Protein AF-A0AAJ6EZE6-F1 (afdb_monomer)

Solvent-accessible surface area (backbone atoms only — not comparable to full-atom values): 7017 Å² total; per-residue (Å²): 138,69,71,32,42,57,45,69,84,30,34,69,75,65,76,56,70,70,52,51,49,58,48,51,52,48,44,57,73,67,69,49,87,89,70,89,70,51,59,33,54,94,67,95,67,50,32,54,54,45,54,41,23,48,17,56,51,70,74,46,67,82,81,60,54,75,40,50,28,65,60,46,16,69,76,73,33,75,74,44,37,58,66,40,48,66,47,78,67,62,20,59,61,42,41,65,76,60,77,50,79,68,87,76,66,67,65,49,67,50,47,48,61,47,94,84,117

Mean predicted aligned error: 9.37 Å

Nearest PDB structures (foldseek):
  3ius-assembly2_B  TM=6.980E-01  e=7.923E-03  Ruegeria pomeroyi DSS-3
  3ius-assembly1_A  TM=7.004E-01  e=3.674E-02  Ruegeria pomeroyi DSS-3
  4b4o-assembly2_B  TM=7.216E-01  e=5.645E-02  Homo sapiens

Structure (mmCIF, N/CA/C/O backbone):
data_AF-A0AAJ6EZE6-F1
#
_entry.id   AF-A0AAJ6EZE6-F1
#
loop_
_atom_site.group_PDB
_atom_site.id
_atom_site.type_symbol
_atom_site.label_atom_id
_atom_site.label_alt_id
_atom_site.label_comp_id
_atom_site.label_asym_id
_atom_site.label_entity_id
_atom_site.label_seq_id
_atom_site.pdbx_PDB_ins_code
_atom_site.Cartn_x
_atom_site.Cartn_y
_atom_site.Cartn_z
_atom_site.occupancy
_atom_site.B_iso_or_equiv
_atom_site.auth_seq_id
_atom_site.auth_comp_id
_atom_site.auth_asym_id
_atom_site.auth_atom_id
_atom_site.pdbx_PDB_model_num
ATOM 1 N N . MET A 1 1 ? -9.718 12.476 7.594 1.00 65.06 1 MET A N 1
ATOM 2 C CA . MET A 1 1 ? -9.372 11.976 8.946 1.00 65.06 1 MET A CA 1
ATOM 3 C C . MET A 1 1 ? -8.628 10.658 8.782 1.00 65.06 1 MET A C 1
ATOM 5 O O . MET A 1 1 ? -9.105 9.812 8.038 1.00 65.06 1 MET A O 1
ATOM 9 N N . VAL A 1 2 ? -7.447 10.505 9.392 1.00 71.12 2 VAL A N 1
ATOM 10 C CA . VAL A 1 2 ? -6.580 9.322 9.222 1.00 71.12 2 VAL A CA 1
ATOM 11 C C . VAL A 1 2 ? -6.700 8.417 10.453 1.00 71.12 2 VAL A C 1
ATOM 13 O O . VAL A 1 2 ? -6.533 8.886 11.576 1.00 71.12 2 VAL A O 1
ATOM 16 N N . HIS A 1 3 ? -6.961 7.122 10.251 1.00 75.06 3 HIS A N 1
ATOM 17 C CA . HIS A 1 3 ? -7.077 6.124 11.322 1.00 75.06 3 HIS A CA 1
ATOM 18 C C . HIS A 1 3 ? -6.023 5.020 11.199 1.00 75.06 3 HIS A C 1
ATOM 20 O O . HIS A 1 3 ? -5.604 4.645 10.102 1.00 75.06 3 HIS A O 1
ATOM 26 N N . VAL A 1 4 ? -5.628 4.445 12.337 1.00 76.00 4 VAL A N 1
ATOM 27 C CA . VAL A 1 4 ? -4.790 3.241 12.385 1.00 76.00 4 VAL A CA 1
ATOM 28 C C . VAL A 1 4 ? -5.683 2.017 12.542 1.00 76.00 4 VAL A C 1
ATOM 30 O O . VAL A 1 4 ? -6.300 1.836 13.584 1.00 76.00 4 VAL A O 1
ATOM 33 N N . VAL A 1 5 ? -5.719 1.130 11.550 1.00 79.38 5 VAL A N 1
ATOM 34 C CA . VAL A 1 5 ? -6.532 -0.094 11.637 1.00 79.38 5 VAL A CA 1
ATOM 35 C C . VAL A 1 5 ? -5.790 -1.199 12.393 1.00 79.38 5 VAL A C 1
ATOM 37 O O . VAL A 1 5 ? -4.640 -1.514 12.084 1.00 79.38 5 VAL A O 1
ATOM 40 N N . ALA A 1 6 ? -6.470 -1.811 13.365 1.00 79.12 6 ALA A N 1
ATOM 41 C CA . ALA A 1 6 ? -6.052 -2.912 14.239 1.00 79.12 6 ALA A CA 1
ATOM 42 C C . ALA A 1 6 ? -4.856 -2.632 15.163 1.00 79.12 6 ALA A C 1
ATOM 44 O O . ALA A 1 6 ? -4.941 -2.858 16.367 1.00 79.12 6 ALA A O 1
ATOM 45 N N . LYS A 1 7 ? -3.713 -2.196 14.623 1.00 74.56 7 LYS A N 1
ATOM 46 C CA . LYS A 1 7 ? -2.477 -2.013 15.395 1.00 74.56 7 LYS A CA 1
ATOM 47 C C . LYS A 1 7 ? -1.518 -1.016 14.755 1.00 74.56 7 LYS A C 1
ATOM 49 O O . LYS A 1 7 ? -1.285 -1.026 13.550 1.00 74.56 7 LYS A O 1
ATOM 54 N N . ARG A 1 8 ? -0.823 -0.244 15.599 1.00 69.06 8 ARG A N 1
ATOM 55 C CA . ARG A 1 8 ? 0.205 0.741 15.190 1.00 69.06 8 ARG A CA 1
ATOM 56 C C . ARG A 1 8 ? 1.418 0.125 14.473 1.00 69.06 8 ARG A C 1
ATOM 58 O O . ARG A 1 8 ? 2.149 0.836 13.789 1.00 69.06 8 ARG A O 1
ATOM 65 N N . ARG A 1 9 ? 1.65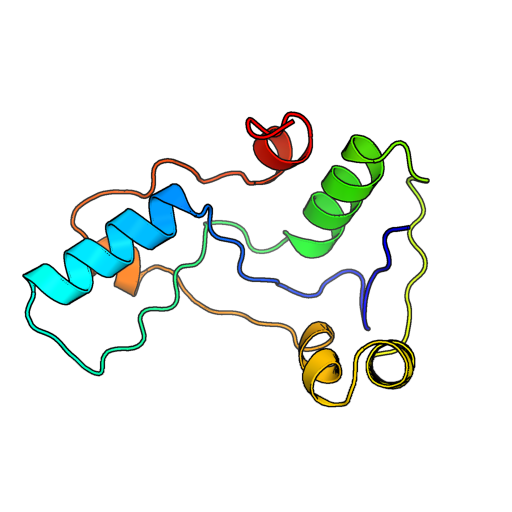7 -1.186 14.613 1.00 68.38 9 ARG A N 1
ATOM 66 C CA . ARG A 1 9 ? 2.820 -1.914 14.052 1.00 68.38 9 ARG A CA 1
ATOM 67 C C . ARG A 1 9 ? 2.461 -2.859 12.892 1.00 68.38 9 ARG A C 1
ATOM 69 O O . ARG A 1 9 ? 3.063 -3.919 12.757 1.00 68.38 9 ARG A O 1
ATOM 76 N N . CYS A 1 10 ? 1.454 -2.521 12.093 1.00 67.81 10 CYS A N 1
ATOM 77 C CA . CYS A 1 10 ? 1.057 -3.307 10.926 1.00 67.81 10 CYS A CA 1
ATOM 78 C C . CYS A 1 10 ? 1.955 -3.006 9.710 1.00 67.81 10 CYS A C 1
ATOM 80 O O . CYS A 1 10 ? 2.146 -1.854 9.362 1.00 67.81 10 CYS A O 1
ATOM 82 N N . ARG A 1 11 ? 2.542 -3.978 9.012 1.00 70.31 11 ARG A N 1
ATOM 83 C CA . ARG A 1 11 ? 3.317 -3.659 7.797 1.00 70.31 11 ARG A CA 1
ATOM 84 C C . ARG A 1 11 ? 2.376 -3.590 6.605 1.00 70.31 11 ARG A C 1
ATOM 86 O O . ARG A 1 11 ? 1.648 -4.537 6.332 1.00 70.31 11 ARG A O 1
ATOM 93 N N . TRP A 1 12 ? 2.385 -2.447 5.925 1.00 70.62 12 TRP A N 1
ATOM 94 C CA . TRP A 1 12 ? 1.588 -2.208 4.726 1.00 70.62 12 TRP A CA 1
ATOM 95 C C . TRP A 1 12 ? 2.528 -2.083 3.525 1.00 70.62 12 TRP A C 1
ATOM 97 O O . TRP A 1 12 ? 3.449 -1.257 3.563 1.00 70.62 12 TRP A O 1
ATOM 107 N N . PRO A 1 13 ? 2.366 -2.910 2.480 1.00 70.69 13 PRO A N 1
ATOM 108 C CA . PRO A 1 13 ? 3.120 -2.745 1.251 1.00 70.69 13 PRO A CA 1
ATOM 109 C C . PRO A 1 13 ? 2.628 -1.489 0.530 1.00 70.69 13 PRO A C 1
ATOM 111 O O . PRO A 1 13 ? 1.480 -1.416 0.109 1.00 70.69 13 PRO A O 1
ATOM 114 N N . LEU A 1 14 ? 3.514 -0.504 0.393 1.00 73.12 14 LEU A N 1
ATOM 115 C CA . LEU A 1 14 ? 3.283 0.694 -0.410 1.00 73.12 14 LEU A CA 1
ATOM 116 C C . LEU A 1 14 ? 4.206 0.670 -1.629 1.00 73.12 14 LEU A C 1
ATOM 118 O O . LEU A 1 14 ? 5.390 0.328 -1.520 1.00 73.12 14 LEU A O 1
ATOM 122 N N . VAL A 1 15 ? 3.659 1.058 -2.775 1.00 75.56 15 VAL A N 1
ATOM 123 C CA . VAL A 1 15 ? 4.368 1.215 -4.046 1.00 75.56 15 VAL A CA 1
ATOM 124 C C . VAL A 1 15 ? 3.845 2.476 -4.729 1.00 75.56 15 VAL A C 1
ATOM 126 O O . VAL A 1 15 ? 2.646 2.742 -4.682 1.00 75.56 15 VAL A O 1
ATOM 129 N N . ARG A 1 16 ? 4.731 3.273 -5.335 1.00 78.44 16 ARG A N 1
ATOM 130 C CA . ARG A 1 16 ? 4.302 4.418 -6.147 1.00 78.44 16 ARG A CA 1
ATOM 131 C C . ARG A 1 16 ? 3.708 3.907 -7.465 1.00 78.44 16 ARG A C 1
ATOM 133 O O . ARG A 1 16 ? 4.229 2.945 -8.023 1.00 78.44 16 ARG A O 1
ATOM 140 N N . GLY A 1 17 ? 2.678 4.580 -7.984 1.00 76.62 17 GLY A N 1
ATOM 141 C CA . GLY A 1 17 ? 2.098 4.295 -9.302 1.00 76.62 17 GLY A CA 1
ATOM 142 C C . GLY A 1 17 ? 3.146 4.164 -10.416 1.00 76.62 17 GLY A C 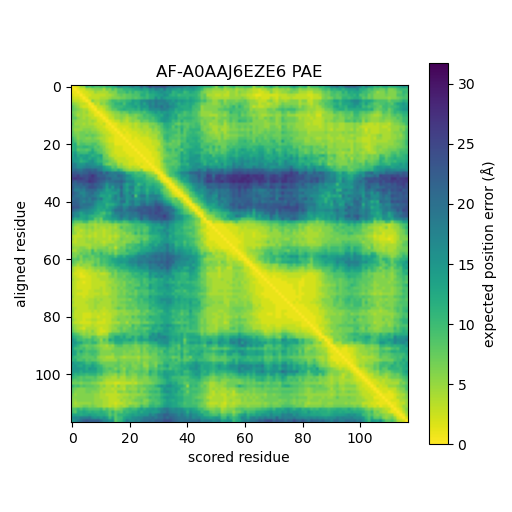1
ATOM 143 O O . GLY A 1 17 ? 3.128 3.171 -11.135 1.00 76.62 17 GLY A O 1
ATOM 144 N N . ASP A 1 18 ? 4.118 5.079 -10.491 1.00 78.62 18 ASP A N 1
ATOM 145 C CA . ASP A 1 18 ? 5.195 5.031 -11.498 1.00 78.62 18 ASP A CA 1
ATOM 146 C C . ASP A 1 18 ? 6.019 3.736 -11.419 1.00 78.62 18 ASP A C 1
ATOM 148 O O . ASP A 1 18 ? 6.266 3.080 -12.431 1.00 78.62 18 ASP A O 1
ATOM 152 N N . ASP A 1 19 ? 6.407 3.325 -10.206 1.00 74.38 19 ASP A N 1
ATOM 153 C CA . ASP A 1 19 ? 7.114 2.059 -10.004 1.00 74.38 19 ASP A CA 1
ATOM 154 C C . ASP A 1 19 ? 6.210 0.876 -10.384 1.00 74.38 19 ASP A C 1
ATOM 156 O O . ASP A 1 19 ? 6.682 -0.077 -11.000 1.00 74.38 19 ASP A O 1
ATOM 160 N N . LEU A 1 20 ? 4.912 0.930 -10.058 1.00 75.94 20 LEU A N 1
ATOM 161 C CA . LEU A 1 20 ? 3.951 -0.122 -10.401 1.00 75.94 20 LEU A CA 1
ATO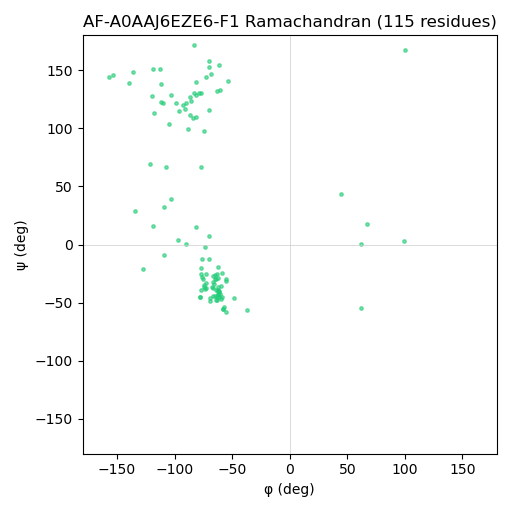M 162 C C . LEU A 1 20 ? 3.802 -0.289 -11.919 1.00 75.94 20 LEU A C 1
ATOM 164 O O . LEU A 1 20 ? 3.752 -1.420 -12.399 1.00 75.94 20 LEU A O 1
ATOM 168 N N . ILE A 1 21 ? 3.794 0.808 -12.678 1.00 77.81 21 ILE A N 1
ATOM 169 C CA . ILE A 1 21 ? 3.777 0.782 -14.147 1.00 77.81 21 ILE A CA 1
ATOM 170 C C . ILE A 1 21 ? 5.052 0.122 -14.675 1.00 77.81 21 ILE A C 1
ATOM 172 O O . ILE A 1 21 ? 4.984 -0.776 -15.513 1.00 77.81 21 ILE A O 1
ATOM 176 N N . LEU A 1 22 ? 6.218 0.516 -14.158 1.00 72.81 22 LEU A N 1
ATOM 177 C CA . LEU A 1 22 ? 7.503 -0.067 -14.550 1.00 72.81 22 LEU A CA 1
ATOM 178 C C . LEU A 1 22 ? 7.569 -1.576 -14.285 1.00 72.81 22 LEU A C 1
ATOM 180 O O . LEU A 1 22 ? 8.169 -2.306 -15.076 1.00 72.81 22 LEU A O 1
ATOM 184 N N . ILE A 1 23 ? 6.955 -2.032 -13.195 1.00 69.44 23 ILE A N 1
ATOM 185 C CA . ILE A 1 23 ? 6.823 -3.446 -12.839 1.00 69.44 23 ILE A CA 1
ATOM 186 C C . ILE A 1 23 ? 5.870 -4.160 -13.799 1.00 69.44 23 ILE A C 1
ATOM 188 O O . ILE A 1 23 ? 6.208 -5.213 -14.335 1.00 69.44 23 ILE A O 1
ATOM 192 N N . ALA A 1 24 ? 4.690 -3.587 -14.043 1.00 70.25 24 ALA A N 1
ATOM 193 C CA . ALA A 1 24 ? 3.677 -4.177 -14.911 1.00 70.25 24 ALA A CA 1
ATOM 194 C C . ALA A 1 24 ? 4.178 -4.321 -16.357 1.00 70.25 24 ALA A C 1
ATOM 196 O O . ALA A 1 24 ? 4.019 -5.382 -16.961 1.00 70.25 24 ALA A O 1
ATOM 197 N N . LEU A 1 25 ? 4.847 -3.291 -16.886 1.00 68.50 25 LEU A N 1
ATOM 198 C CA . LEU A 1 25 ? 5.474 -3.323 -18.209 1.00 68.50 25 LEU A CA 1
ATOM 199 C C . LEU A 1 25 ? 6.573 -4.385 -18.292 1.00 68.50 25 LEU A C 1
ATOM 201 O O . LEU A 1 25 ? 6.663 -5.087 -19.295 1.00 68.50 25 LEU A O 1
ATOM 205 N N . HIS A 1 26 ? 7.376 -4.545 -17.235 1.00 69.44 26 HIS A N 1
ATOM 206 C CA . HIS A 1 26 ? 8.400 -5.591 -17.177 1.00 69.44 26 HIS A CA 1
ATOM 207 C C . HIS A 1 26 ? 7.789 -6.996 -17.178 1.00 69.44 26 HIS A C 1
ATOM 209 O O . HIS A 1 26 ? 8.218 -7.860 -17.941 1.00 69.44 26 HIS A O 1
ATOM 215 N N . ALA A 1 27 ? 6.736 -7.219 -16.386 1.00 67.00 27 ALA A N 1
ATOM 216 C CA . ALA A 1 27 ? 6.017 -8.492 -16.351 1.00 67.00 27 ALA A CA 1
ATOM 217 C C . ALA A 1 27 ? 5.378 -8.838 -17.711 1.00 67.00 27 ALA A C 1
ATOM 219 O O . ALA A 1 27 ? 5.436 -9.995 -18.145 1.00 67.00 27 ALA A O 1
ATOM 220 N N . LEU A 1 28 ? 4.819 -7.836 -18.407 1.00 66.81 28 LEU A N 1
ATOM 221 C CA . LEU A 1 28 ? 4.313 -7.984 -19.775 1.00 66.81 28 LEU A CA 1
ATOM 222 C C . LEU A 1 28 ? 5.435 -8.320 -20.766 1.00 66.81 28 LEU A C 1
ATOM 224 O O . LEU A 1 28 ? 5.289 -9.255 -21.554 1.00 66.81 28 LEU A O 1
ATOM 228 N N . ALA A 1 29 ? 6.551 -7.585 -20.718 1.00 65.94 29 ALA A N 1
ATOM 229 C CA . ALA A 1 29 ? 7.687 -7.755 -21.626 1.00 65.94 29 ALA A CA 1
ATOM 230 C C . ALA A 1 29 ? 8.332 -9.142 -21.497 1.00 65.94 29 ALA A C 1
ATOM 232 O O . ALA A 1 29 ? 8.704 -9.753 -22.497 1.00 65.94 29 ALA A O 1
ATOM 233 N N . LEU A 1 30 ? 8.388 -9.688 -20.280 1.00 66.38 30 LEU A N 1
ATOM 234 C CA . LEU A 1 30 ? 8.868 -11.047 -20.034 1.00 66.38 30 LEU A CA 1
ATOM 235 C C . LEU A 1 30 ? 7.876 -12.142 -20.467 1.00 66.38 30 LEU A C 1
ATOM 237 O O . LEU A 1 30 ? 8.195 -13.323 -20.328 1.00 66.38 30 LEU A O 1
ATOM 241 N N . ARG A 1 31 ? 6.681 -11.781 -20.968 1.00 59.34 31 ARG A N 1
ATOM 242 C CA . ARG A 1 31 ? 5.582 -12.696 -21.332 1.00 59.34 31 ARG A CA 1
ATOM 243 C C . ARG A 1 31 ? 5.356 -13.768 -20.262 1.00 59.34 31 ARG A C 1
ATOM 245 O O . ARG A 1 31 ? 5.176 -14.941 -20.580 1.00 59.34 31 ARG A O 1
ATOM 252 N N . ARG A 1 32 ? 5.368 -13.370 -18.983 1.00 56.56 32 ARG A N 1
ATOM 253 C CA . ARG A 1 32 ? 5.078 -14.258 -17.844 1.00 56.56 32 ARG A CA 1
ATOM 254 C C . ARG A 1 32 ? 3.708 -13.948 -17.232 1.00 56.56 32 ARG A C 1
ATOM 256 O O . ARG A 1 32 ? 3.651 -13.489 -16.089 1.00 56.56 32 ARG A O 1
ATOM 263 N N . PRO A 1 33 ? 2.594 -14.187 -17.953 1.00 42.38 33 PRO A N 1
ATOM 264 C CA . PRO A 1 33 ? 1.273 -14.081 -17.352 1.00 42.38 33 PRO A CA 1
ATOM 265 C C . PRO A 1 33 ? 1.161 -15.089 -16.196 1.00 42.38 33 PRO A C 1
ATOM 267 O O . PRO A 1 33 ? 1.568 -16.242 -16.322 1.00 42.38 33 PRO A O 1
ATOM 270 N N . GLY A 1 34 ? 0.653 -14.641 -15.044 1.00 41.09 34 GLY A N 1
ATOM 271 C CA . GLY A 1 34 ? 0.382 -15.502 -13.884 1.00 41.09 34 GLY A CA 1
ATOM 272 C C . GLY A 1 34 ? 1.429 -15.506 -12.760 1.00 41.09 34 GLY A C 1
ATOM 273 O O . GLY A 1 34 ? 1.250 -16.230 -11.782 1.00 41.09 34 GLY A O 1
ATOM 274 N N . ARG A 1 35 ? 2.502 -14.701 -12.824 1.00 42.28 35 ARG A N 1
ATOM 275 C CA . ARG A 1 35 ? 3.403 -14.505 -11.669 1.00 42.28 35 ARG A CA 1
ATOM 276 C C . ARG A 1 35 ? 2.984 -13.300 -10.829 1.00 42.28 35 ARG A C 1
ATOM 278 O O . ARG A 1 35 ? 2.990 -12.171 -11.301 1.00 42.28 35 ARG A O 1
ATOM 285 N N . ILE A 1 36 ? 2.673 -13.550 -9.558 1.00 44.09 36 ILE A N 1
ATOM 286 C CA . ILE A 1 36 ? 2.428 -12.506 -8.556 1.00 44.09 36 ILE A CA 1
ATOM 287 C C . ILE A 1 36 ? 3.782 -12.070 -7.986 1.00 44.09 36 ILE A C 1
ATOM 289 O O . ILE A 1 36 ? 4.428 -12.820 -7.249 1.00 44.09 36 ILE A O 1
ATOM 293 N N . GLU A 1 37 ? 4.227 -10.863 -8.323 1.00 47.84 37 GLU A N 1
ATOM 294 C CA . GLU A 1 37 ? 5.439 -10.266 -7.761 1.00 47.84 37 GLU A CA 1
ATOM 295 C C . GLU A 1 37 ? 5.074 -9.194 -6.736 1.00 47.84 37 GLU A C 1
ATOM 297 O O . GLU A 1 37 ? 4.678 -8.075 -7.061 1.00 47.84 37 GLU A O 1
ATOM 302 N N . LEU A 1 38 ? 5.217 -9.542 -5.458 1.00 45.25 38 LEU A N 1
ATOM 303 C CA . LEU A 1 38 ? 4.959 -8.619 -4.361 1.00 45.25 38 LEU A CA 1
ATOM 304 C C . LEU A 1 38 ? 6.180 -7.724 -4.150 1.00 45.25 38 LEU A C 1
ATOM 306 O O . LEU A 1 38 ? 7.230 -8.163 -3.681 1.00 45.25 38 LEU A O 1
ATOM 310 N N . HIS A 1 39 ? 6.038 -6.450 -4.487 1.00 47.34 39 HIS A N 1
ATOM 311 C CA . HIS A 1 39 ? 7.106 -5.471 -4.374 1.00 47.34 39 HIS A CA 1
ATOM 312 C C . HIS A 1 39 ? 7.053 -4.798 -2.998 1.00 47.34 39 HIS A C 1
ATOM 314 O O . HIS A 1 39 ? 6.090 -4.129 -2.641 1.00 47.34 39 HIS A O 1
ATOM 320 N N . ARG A 1 40 ? 8.108 -4.989 -2.201 1.00 52.69 40 ARG A N 1
ATOM 321 C CA . ARG A 1 40 ? 8.292 -4.362 -0.884 1.00 52.69 40 ARG A CA 1
ATOM 322 C C . ARG A 1 40 ? 9.560 -3.518 -0.866 1.00 52.69 40 ARG A C 1
ATOM 324 O O . ARG A 1 40 ? 10.656 -4.028 -1.136 1.00 52.69 40 ARG A O 1
ATOM 331 N N . ARG A 1 41 ? 9.414 -2.261 -0.451 1.00 54.44 41 ARG A N 1
ATOM 332 C CA . ARG A 1 41 ? 10.519 -1.355 -0.115 1.00 54.44 41 ARG A CA 1
ATOM 333 C C . ARG A 1 41 ? 11.211 -1.783 1.180 1.00 54.44 41 ARG A C 1
ATOM 335 O O . ARG A 1 41 ? 10.639 -2.484 2.022 1.00 54.44 41 ARG A O 1
ATOM 342 N N . ARG A 1 42 ? 12.489 -1.430 1.294 1.00 45.28 42 ARG A N 1
ATOM 343 C CA . ARG A 1 42 ? 13.419 -1.895 2.327 1.00 45.28 42 ARG A CA 1
ATOM 344 C C . ARG A 1 42 ? 13.164 -1.172 3.650 1.00 45.28 42 ARG A C 1
ATOM 346 O O . ARG A 1 42 ? 14.027 -0.451 4.110 1.00 45.28 42 ARG A O 1
ATOM 353 N N . ASP A 1 43 ? 12.017 -1.393 4.292 1.00 47.06 43 ASP A N 1
ATOM 354 C CA . ASP A 1 43 ? 11.959 -1.165 5.735 1.00 47.06 43 ASP A CA 1
ATOM 355 C C . ASP A 1 43 ? 10.903 -2.008 6.465 1.00 47.06 43 ASP A C 1
ATOM 357 O O . ASP A 1 43 ? 9.844 -2.382 5.946 1.00 47.06 43 ASP A O 1
ATOM 361 N N . ARG A 1 44 ? 11.238 -2.391 7.696 1.00 46.00 44 ARG A N 1
ATOM 362 C CA . ARG A 1 44 ? 10.459 -3.276 8.574 1.00 46.00 44 ARG A CA 1
ATOM 363 C C . ARG A 1 44 ? 9.465 -2.513 9.464 1.00 46.00 44 ARG A C 1
ATOM 365 O O . ARG A 1 44 ? 8.765 -3.168 10.229 1.00 46.00 44 ARG A O 1
ATOM 372 N N . ARG A 1 45 ? 9.373 -1.176 9.367 1.00 50.12 45 ARG A N 1
ATOM 373 C CA . ARG A 1 45 ? 8.713 -0.316 10.380 1.00 50.12 45 ARG A CA 1
ATOM 374 C C . ARG A 1 45 ? 7.760 0.771 9.832 1.00 50.12 45 ARG A C 1
ATOM 376 O O . ARG A 1 45 ? 7.594 1.808 10.463 1.00 50.12 45 ARG A O 1
ATOM 383 N N . LEU A 1 46 ? 7.137 0.546 8.674 1.00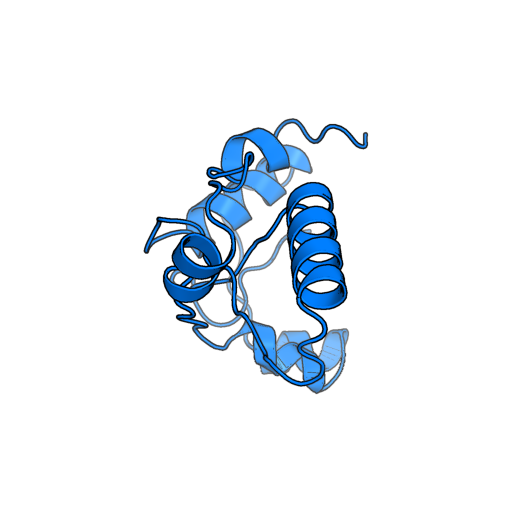 55.19 46 LEU A N 1
ATOM 384 C CA . LEU A 1 46 ? 6.453 1.603 7.911 1.00 55.19 46 LEU A CA 1
ATOM 385 C C . LEU A 1 46 ? 5.089 2.091 8.444 1.00 55.19 46 LEU A C 1
ATOM 387 O O . LEU A 1 46 ? 4.810 3.266 8.236 1.00 55.19 46 LEU A O 1
ATOM 391 N N . SER A 1 47 ? 4.253 1.298 9.142 1.00 60.09 47 SER A N 1
ATOM 392 C CA . SER A 1 47 ? 2.869 1.744 9.455 1.00 60.09 47 SER A CA 1
ATOM 393 C C . SER A 1 47 ? 2.808 3.074 10.175 1.00 60.09 47 SER A C 1
ATOM 395 O O . SER A 1 47 ? 2.181 4.006 9.691 1.00 60.09 47 SER A O 1
ATOM 397 N N . GLY A 1 48 ? 3.461 3.162 11.335 1.00 62.22 48 GLY A N 1
ATOM 398 C CA . GLY A 1 48 ? 3.308 4.327 12.195 1.00 62.22 48 GLY A CA 1
ATOM 399 C C . GLY A 1 48 ? 3.888 5.589 11.563 1.00 62.22 48 GLY A C 1
ATOM 400 O O . GLY A 1 48 ? 3.367 6.674 11.799 1.00 62.22 48 GLY A O 1
ATOM 401 N N . ARG A 1 49 ? 4.956 5.465 10.763 1.00 73.50 49 ARG A N 1
ATOM 402 C CA . ARG A 1 49 ? 5.571 6.622 10.105 1.00 73.50 49 ARG A CA 1
ATOM 403 C C . ARG A 1 49 ? 4.775 7.069 8.878 1.00 73.50 49 ARG A C 1
ATOM 405 O O . ARG A 1 49 ? 4.463 8.248 8.795 1.00 73.50 49 ARG A O 1
ATOM 412 N N . ALA A 1 50 ? 4.344 6.141 8.021 1.00 72.44 50 ALA A N 1
ATOM 413 C CA . ALA A 1 50 ? 3.510 6.460 6.861 1.00 72.44 50 ALA A CA 1
ATOM 414 C C . ALA A 1 50 ? 2.156 7.060 7.274 1.00 72.44 50 ALA A C 1
ATOM 416 O O . ALA A 1 50 ? 1.736 8.065 6.718 1.00 72.44 50 ALA A O 1
ATOM 417 N N . GLN A 1 51 ? 1.501 6.506 8.300 1.00 74.06 51 GLN A N 1
ATOM 418 C CA . GLN A 1 51 ? 0.235 7.041 8.818 1.00 74.06 51 GLN A CA 1
ATOM 419 C C . GLN A 1 51 ? 0.391 8.471 9.355 1.00 74.06 51 GLN A C 1
ATOM 421 O O . GLN A 1 51 ? -0.453 9.321 9.088 1.00 74.06 51 GLN A O 1
ATOM 426 N N . ARG A 1 52 ? 1.490 8.760 10.066 1.00 77.06 52 ARG A N 1
ATOM 427 C CA . ARG A 1 52 ? 1.804 10.126 10.510 1.00 77.06 52 ARG A CA 1
ATOM 428 C C . ARG A 1 52 ? 2.144 11.058 9.350 1.00 77.06 52 ARG A C 1
ATOM 430 O O . ARG A 1 52 ? 1.757 12.216 9.411 1.00 77.06 52 ARG A O 1
ATOM 437 N N . ALA A 1 53 ? 2.831 10.573 8.319 1.00 78.50 53 ALA A N 1
ATOM 438 C CA . ALA A 1 53 ? 3.093 11.347 7.109 1.00 78.50 53 ALA A CA 1
ATOM 439 C C . ALA A 1 53 ? 1.780 11.736 6.406 1.00 78.50 53 ALA A C 1
ATOM 441 O O . ALA A 1 53 ? 1.594 12.907 6.095 1.00 78.50 53 ALA A O 1
ATOM 442 N N . PHE A 1 54 ? 0.827 10.801 6.261 1.00 76.81 54 PHE A N 1
ATOM 443 C CA . PHE A 1 54 ? -0.511 11.101 5.726 1.00 76.81 54 PHE A CA 1
ATOM 444 C C . PHE A 1 54 ? -1.244 12.130 6.588 1.00 76.81 54 PHE A C 1
ATOM 446 O O . PHE A 1 54 ? -1.759 13.117 6.075 1.00 76.81 54 PHE A O 1
ATOM 453 N N . ALA A 1 55 ? -1.238 11.944 7.911 1.00 79.44 55 ALA A N 1
ATOM 454 C CA . ALA A 1 55 ? -1.882 12.880 8.824 1.00 79.44 55 ALA A CA 1
ATOM 455 C C . ALA A 1 55 ? -1.276 14.289 8.740 1.00 79.44 55 ALA A C 1
ATOM 457 O O . ALA A 1 55 ? -2.022 15.259 8.687 1.00 79.44 55 ALA A O 1
ATOM 458 N N . ARG A 1 56 ? 0.057 14.407 8.662 1.00 81.19 56 ARG A N 1
ATOM 459 C CA . ARG A 1 56 ? 0.741 15.693 8.458 1.00 81.19 56 ARG A CA 1
ATOM 460 C C . ARG A 1 56 ? 0.387 16.327 7.113 1.00 81.19 56 ARG A C 1
ATOM 462 O O . ARG A 1 56 ? 0.082 17.515 7.082 1.00 81.19 56 ARG A O 1
ATOM 469 N N . GLY A 1 57 ? 0.392 15.548 6.030 1.00 75.75 57 GLY A N 1
ATOM 470 C CA . GLY A 1 57 ? 0.060 16.022 4.681 1.00 75.75 57 GLY A CA 1
ATOM 471 C C . GLY A 1 57 ? -1.380 16.533 4.529 1.00 75.75 57 GLY A C 1
ATOM 472 O O . GLY A 1 57 ? -1.628 17.394 3.678 1.00 75.75 57 GLY A O 1
ATOM 473 N N . ASP A 1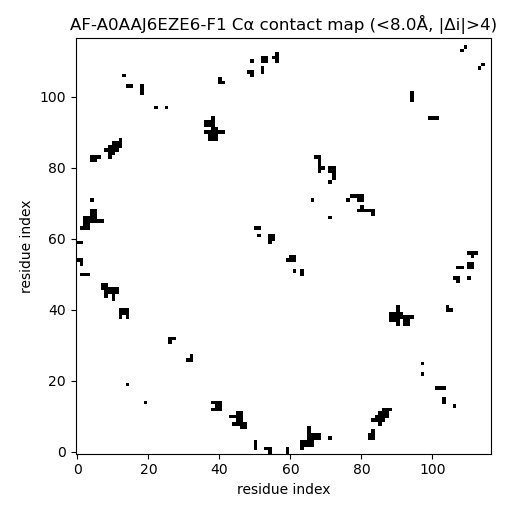 58 ? -2.291 16.048 5.377 1.00 73.12 58 ASP A N 1
ATOM 474 C CA . ASP A 1 58 ? -3.705 16.444 5.435 1.00 73.12 58 ASP A CA 1
ATOM 475 C C . ASP A 1 58 ? -4.003 17.507 6.515 1.00 73.12 58 ASP A C 1
ATOM 477 O O . ASP A 1 58 ? -5.164 17.849 6.738 1.00 73.12 58 ASP A O 1
ATOM 481 N N . GLY A 1 59 ? -2.988 18.015 7.230 1.00 76.81 59 GLY A N 1
ATOM 482 C CA . GLY A 1 59 ? -3.178 18.957 8.346 1.00 76.81 59 GLY A CA 1
ATOM 483 C C . GLY A 1 59 ? -3.882 18.351 9.572 1.00 76.81 59 GLY A C 1
ATOM 484 O O . GLY A 1 59 ? -4.407 19.073 10.417 1.00 76.81 59 GLY A O 1
ATOM 485 N N . GLY A 1 60 ? -3.926 17.021 9.662 1.00 74.81 60 GLY A N 1
ATOM 486 C CA . GLY A 1 60 ? -4.574 16.265 10.726 1.00 74.81 60 GLY A CA 1
ATOM 487 C C . GLY A 1 60 ? -3.719 16.078 11.992 1.00 74.81 60 GLY A C 1
ATOM 488 O O . GLY A 1 60 ? -2.524 16.381 12.018 1.00 74.81 60 GLY A O 1
ATOM 489 N N . PRO A 1 61 ? -4.323 15.542 13.069 1.00 73.81 61 PRO A N 1
ATOM 490 C CA . PRO A 1 61 ? -3.657 15.348 14.356 1.00 73.81 61 PRO A CA 1
ATOM 491 C C . PRO A 1 61 ? -2.559 14.274 14.298 1.00 73.81 61 PRO A C 1
ATOM 493 O O . PRO A 1 61 ? -2.681 13.268 13.600 1.00 73.81 61 PRO A O 1
ATOM 496 N N . GLN A 1 62 ? -1.491 14.459 15.084 1.00 70.31 62 GLN A N 1
ATOM 497 C CA . GLN A 1 62 ? -0.379 13.498 15.149 1.00 70.31 62 GLN A CA 1
ATOM 498 C C . GLN A 1 62 ? -0.691 12.251 15.988 1.00 70.31 62 GLN A C 1
ATOM 500 O O . GLN A 1 62 ? -0.083 11.198 15.762 1.00 70.31 62 GLN A O 1
ATOM 505 N N . ASP A 1 63 ? -1.616 12.357 16.948 1.00 77.44 63 ASP A N 1
ATOM 506 C CA . ASP A 1 63 ? -2.084 11.205 17.713 1.00 77.44 63 ASP A CA 1
ATOM 507 C C . ASP A 1 63 ? -3.252 10.541 16.988 1.00 77.44 63 ASP A C 1
ATOM 509 O O . ASP A 1 63 ? -4.393 11.000 17.009 1.00 77.44 63 ASP A O 1
ATOM 513 N N . LEU A 1 64 ? -2.926 9.466 16.276 1.00 77.38 64 LEU A N 1
ATOM 514 C CA . LEU A 1 64 ? -3.886 8.744 15.460 1.00 77.38 64 LEU A CA 1
ATOM 515 C C . LEU A 1 64 ? -4.624 7.705 16.297 1.00 77.38 64 LEU A C 1
ATOM 517 O O . LEU A 1 64 ? -4.008 6.829 16.929 1.00 77.38 64 LEU A O 1
ATOM 521 N N . ALA A 1 65 ? -5.953 7.778 16.233 1.00 82.44 65 ALA A N 1
ATOM 522 C CA . ALA A 1 65 ? -6.843 6.807 16.841 1.00 82.44 65 ALA A CA 1
ATOM 523 C C . ALA A 1 65 ? -6.637 5.424 16.207 1.00 82.44 65 ALA A C 1
ATOM 525 O O . ALA A 1 65 ? -6.598 5.276 14.979 1.00 82.44 65 ALA A O 1
ATOM 526 N N . VAL A 1 66 ? -6.513 4.407 17.061 1.00 82.94 66 VAL A N 1
ATOM 527 C CA . VAL A 1 66 ? -6.494 3.007 16.634 1.00 82.94 66 VAL A CA 1
ATOM 528 C C . VAL A 1 66 ? -7.928 2.492 16.627 1.00 82.94 66 VAL A C 1
ATOM 530 O O . VAL A 1 66 ? -8.595 2.525 17.656 1.00 82.94 66 VAL A O 1
ATOM 533 N N . VAL A 1 67 ? -8.392 2.016 15.477 1.00 87.44 67 VAL A N 1
ATOM 534 C CA . VAL A 1 67 ? -9.741 1.472 15.276 1.00 87.44 67 VAL A CA 1
ATOM 535 C C . VAL A 1 67 ? -9.674 -0.024 14.992 1.00 87.44 67 VAL A C 1
ATOM 537 O O . VAL A 1 67 ? -8.686 -0.524 14.448 1.00 87.44 67 VAL A O 1
ATOM 540 N N . SER A 1 68 ? -10.720 -0.763 15.356 1.00 88.75 68 SER A N 1
ATOM 541 C CA . SER A 1 68 ? -10.777 -2.199 15.077 1.00 88.75 68 SER A CA 1
ATOM 542 C C . SER A 1 68 ? -10.961 -2.468 13.576 1.00 88.75 68 SER A C 1
ATOM 544 O O . SER A 1 68 ? -11.452 -1.624 12.824 1.00 88.75 68 SER A O 1
ATOM 546 N N . SER A 1 69 ? -10.580 -3.665 13.123 1.00 88.62 69 SER A N 1
ATOM 547 C CA . SER A 1 69 ? -10.845 -4.084 11.739 1.00 88.62 69 SER A CA 1
ATOM 548 C C . SER A 1 69 ? -12.337 -4.218 11.442 1.00 88.62 69 SER A C 1
ATOM 550 O O . SER A 1 69 ? -12.737 -3.986 10.308 1.00 88.62 69 SER A O 1
ATOM 552 N N . ASP A 1 70 ? -13.158 -4.553 12.440 1.00 91.75 70 ASP A N 1
ATOM 553 C CA . ASP A 1 70 ? -14.611 -4.657 12.273 1.00 91.75 70 ASP A CA 1
ATOM 554 C C . ASP A 1 70 ? -15.288 -3.289 12.181 1.00 91.75 70 ASP A C 1
ATOM 556 O O . ASP A 1 70 ? -16.220 -3.125 11.395 1.00 91.75 70 ASP A O 1
ATOM 560 N N . THR A 1 71 ? -14.777 -2.290 12.905 1.00 91.25 71 THR A N 1
ATOM 561 C CA . THR A 1 71 ? -15.214 -0.891 12.779 1.00 91.25 71 THR A CA 1
ATOM 562 C C . THR A 1 71 ? -15.047 -0.423 11.335 1.00 91.25 71 THR A C 1
ATOM 564 O O . THR A 1 71 ? -16.016 -0.046 10.686 1.00 91.25 71 THR A O 1
ATOM 567 N N . ILE A 1 72 ? -13.845 -0.578 10.775 1.00 87.62 72 ILE A N 1
ATOM 568 C CA . ILE A 1 72 ? -13.581 -0.216 9.377 1.00 87.62 72 ILE A CA 1
ATOM 569 C C . ILE A 1 72 ? -14.340 -1.091 8.378 1.00 87.62 72 ILE A C 1
ATOM 571 O O . ILE A 1 72 ? -14.767 -0.604 7.335 1.00 87.62 72 ILE A O 1
ATOM 575 N N . ALA A 1 73 ? -14.556 -2.369 8.681 1.00 92.19 73 ALA A N 1
ATOM 576 C CA . ALA A 1 73 ? -15.359 -3.237 7.826 1.00 92.19 73 ALA A CA 1
ATOM 577 C C . ALA A 1 73 ? -16.837 -2.830 7.771 1.00 92.19 73 ALA A C 1
ATOM 579 O O . ALA A 1 73 ? -17.509 -3.121 6.783 1.00 92.19 73 ALA A O 1
ATOM 580 N N . THR A 1 74 ? -17.336 -2.182 8.822 1.00 94.06 74 THR A N 1
ATOM 581 C CA . THR A 1 74 ? -18.703 -1.655 8.877 1.00 94.06 74 THR A CA 1
ATOM 582 C C . THR A 1 74 ? -18.830 -0.402 8.011 1.00 94.06 74 THR A C 1
ATOM 584 O O . THR A 1 74 ? -19.831 -0.241 7.324 1.00 94.06 74 THR A O 1
ATOM 587 N N . GLU A 1 75 ? -17.792 0.436 7.980 1.00 90.06 75 GLU A N 1
ATOM 588 C CA . GLU A 1 75 ? -17.755 1.672 7.187 1.00 90.06 75 GLU A CA 1
ATOM 589 C C . GLU A 1 75 ? -17.476 1.430 5.694 1.00 90.06 75 GLU A C 1
ATOM 591 O O . GLU A 1 75 ? -18.137 2.007 4.836 1.00 90.06 75 GLU A O 1
ATOM 596 N N . LEU A 1 76 ? -16.497 0.579 5.369 1.00 88.50 76 LEU A N 1
ATOM 597 C CA . LEU A 1 76 ? -15.982 0.403 4.002 1.00 88.50 76 LEU A CA 1
ATOM 598 C C . LEU A 1 76 ? -16.373 -0.940 3.365 1.00 88.50 76 LEU A C 1
ATOM 600 O O . LEU A 1 76 ? -16.148 -1.158 2.174 1.00 88.50 76 LEU A O 1
ATOM 604 N N . GLY A 1 77 ? -16.954 -1.852 4.147 1.00 92.94 77 GLY A N 1
ATOM 605 C CA . GLY A 1 77 ? -17.327 -3.202 3.729 1.00 92.94 77 GLY A CA 1
ATOM 606 C C . GLY A 1 77 ? -16.332 -4.290 4.154 1.00 92.94 77 GLY A C 1
ATOM 607 O O . GLY A 1 77 ? -15.196 -4.040 4.557 1.00 92.94 77 GLY A O 1
ATOM 608 N N . LYS A 1 78 ? -16.757 -5.557 4.032 1.00 92.19 78 LYS A N 1
ATOM 609 C CA . LYS A 1 78 ? -16.054 -6.738 4.585 1.00 92.19 78 LYS A CA 1
ATOM 610 C C . LYS A 1 78 ? -14.593 -6.887 4.137 1.00 92.19 78 LYS A C 1
ATOM 612 O O . LYS A 1 78 ? -13.779 -7.404 4.901 1.00 92.19 78 LYS A O 1
ATOM 617 N N . TRP A 1 79 ? -14.256 -6.447 2.925 1.00 87.50 79 TRP A N 1
ATOM 618 C CA . TRP A 1 79 ? -12.898 -6.512 2.374 1.00 87.50 79 TRP A CA 1
ATOM 619 C C . TRP A 1 79 ? -11.895 -5.675 3.189 1.00 87.50 79 TRP A C 1
ATOM 621 O O . TRP A 1 79 ? -10.723 -6.040 3.295 1.00 87.50 79 TRP A O 1
ATOM 631 N N . ALA A 1 80 ? -12.362 -4.606 3.841 1.00 85.81 80 ALA A N 1
ATOM 632 C CA . ALA A 1 80 ? -11.527 -3.669 4.583 1.00 85.81 80 ALA A CA 1
ATOM 633 C C . ALA A 1 80 ? -10.945 -4.266 5.878 1.00 85.81 80 ALA A C 1
ATOM 635 O O . ALA A 1 80 ? -9.972 -3.743 6.423 1.00 85.81 80 ALA A O 1
ATOM 636 N N . ARG A 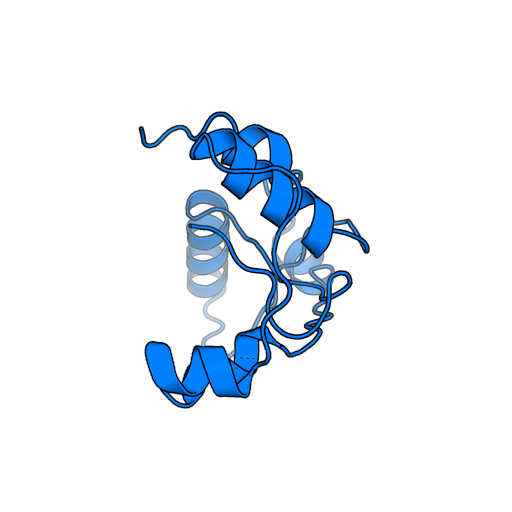1 81 ? -11.435 -5.434 6.326 1.00 86.94 81 ARG A N 1
ATOM 637 C CA . ARG A 1 81 ? -10.773 -6.223 7.384 1.00 86.94 81 ARG A CA 1
ATOM 638 C C . ARG A 1 81 ? -9.315 -6.538 7.045 1.00 86.94 81 ARG A C 1
ATOM 640 O O . ARG A 1 81 ? -8.480 -6.633 7.942 1.00 86.94 81 ARG A O 1
ATOM 647 N N . GLY A 1 82 ? -8.996 -6.649 5.752 1.00 83.56 82 GLY A N 1
ATOM 648 C CA . GLY A 1 82 ? -7.641 -6.892 5.264 1.00 83.56 82 GLY A CA 1
ATOM 649 C C . GLY A 1 82 ? -6.627 -5.819 5.674 1.00 83.56 82 GLY A C 1
ATOM 650 O O . GLY A 1 82 ? -5.444 -6.133 5.798 1.00 83.56 82 GLY A O 1
ATOM 651 N N . TYR A 1 83 ? -7.068 -4.589 5.966 1.00 79.75 83 TYR A N 1
ATOM 652 C CA . TYR A 1 83 ? -6.199 -3.509 6.447 1.00 79.75 83 TYR A CA 1
ATOM 653 C C . TYR A 1 83 ? -5.576 -3.798 7.822 1.00 79.75 83 TYR A C 1
ATOM 655 O O . TYR A 1 83 ? -4.486 -3.311 8.134 1.00 79.75 83 TYR A O 1
ATOM 663 N N . GLY A 1 84 ? -6.230 -4.621 8.647 1.00 80.69 84 GLY A N 1
ATOM 664 C CA . GLY A 1 84 ? -5.692 -5.049 9.939 1.00 80.69 84 GLY A CA 1
ATOM 665 C C . GLY A 1 84 ? -4.600 -6.121 9.846 1.00 80.69 84 GLY A C 1
ATOM 666 O O . GLY A 1 84 ? -3.912 -6.381 10.839 1.00 80.69 84 GLY A O 1
ATOM 667 N N . LEU A 1 85 ? -4.422 -6.748 8.678 1.00 81.00 85 LEU A N 1
ATOM 668 C CA . LEU A 1 85 ? -3.466 -7.836 8.488 1.00 81.00 85 LEU A CA 1
ATOM 669 C C . LEU A 1 85 ? -2.046 -7.296 8.328 1.00 81.00 85 LEU A C 1
ATOM 671 O O . LEU A 1 85 ? -1.784 -6.424 7.504 1.00 81.00 85 LEU A O 1
ATOM 675 N N . ASP A 1 86 ? -1.110 -7.865 9.089 1.00 75.94 86 ASP A N 1
ATOM 676 C CA . ASP A 1 86 ? 0.309 -7.542 8.957 1.00 75.94 86 ASP A CA 1
ATOM 677 C C . ASP A 1 86 ? 0.877 -8.200 7.701 1.00 75.94 86 ASP A C 1
ATOM 679 O O . ASP A 1 86 ? 1.231 -9.380 7.694 1.00 75.94 86 ASP A O 1
ATOM 683 N N . GLN A 1 87 ? 0.950 -7.425 6.625 1.00 68.38 87 GLN A N 1
ATOM 684 C CA . GLN A 1 87 ? 1.420 -7.910 5.345 1.00 68.38 87 GLN A CA 1
ATOM 685 C C . GLN A 1 87 ? 2.943 -7.775 5.292 1.00 68.38 87 GLN A C 1
ATOM 687 O O . GLN A 1 87 ? 3.523 -6.689 5.258 1.00 68.38 87 GLN A O 1
ATOM 692 N N . GLY A 1 88 ? 3.621 -8.923 5.294 1.00 65.00 88 GLY A N 1
ATOM 693 C CA . GLY A 1 88 ? 5.077 -9.018 5.267 1.00 65.00 88 GLY A CA 1
ATOM 694 C C . GLY A 1 88 ? 5.693 -9.399 3.917 1.00 65.00 88 GLY A C 1
ATOM 695 O O . GLY A 1 88 ? 6.659 -10.163 3.956 1.00 65.00 88 GLY A O 1
ATOM 696 N N . PRO A 1 89 ? 5.220 -8.928 2.743 1.00 65.69 89 PRO A N 1
ATOM 697 C CA . PRO A 1 89 ? 5.811 -9.357 1.484 1.00 65.69 89 PRO A CA 1
ATOM 698 C C . PRO A 1 89 ? 7.286 -8.961 1.397 1.00 65.69 89 PRO A C 1
ATOM 700 O O . PRO A 1 89 ? 7.733 -7.997 2.032 1.00 65.69 89 PRO A O 1
ATOM 703 N N . SER A 1 90 ? 8.053 -9.707 0.600 1.00 63.78 90 SER A N 1
ATOM 704 C CA . SER A 1 90 ? 9.448 -9.393 0.290 1.00 63.78 90 SER A CA 1
ATOM 705 C C . SER A 1 90 ? 9.568 -8.951 -1.168 1.00 63.78 90 SER A C 1
ATOM 707 O O . SER A 1 90 ? 9.247 -9.703 -2.079 1.00 63.78 90 SER A O 1
ATOM 709 N N . GLY A 1 91 ? 10.082 -7.739 -1.390 1.00 65.38 91 GLY A N 1
ATOM 710 C CA . GLY A 1 91 ? 10.371 -7.191 -2.719 1.00 65.38 91 GLY A CA 1
ATOM 711 C C . GLY A 1 91 ? 11.699 -7.669 -3.280 1.00 65.38 91 GLY A C 1
ATOM 712 O O . GLY A 1 91 ? 12.253 -7.037 -4.169 1.00 65.38 91 GLY A O 1
ATOM 713 N N . THR A 1 92 ? 12.275 -8.718 -2.698 1.00 68.62 92 THR A N 1
ATOM 714 C CA . THR A 1 92 ? 13.578 -9.236 -3.111 1.00 68.62 92 THR A CA 1
ATOM 715 C C . THR A 1 92 ? 13.479 -9.878 -4.483 1.00 68.62 92 THR A C 1
ATOM 717 O O . THR A 1 92 ? 14.283 -9.549 -5.343 1.00 68.62 92 THR A O 1
ATOM 720 N N . LYS A 1 93 ? 12.456 -10.710 -4.703 1.00 66.12 93 LYS A N 1
ATOM 721 C CA . LYS A 1 93 ? 12.209 -11.365 -5.991 1.00 66.12 93 LYS A CA 1
ATOM 722 C C . LYS A 1 93 ? 12.037 -10.348 -7.119 1.00 66.12 93 LYS A C 1
ATOM 724 O O . LYS A 1 93 ? 12.823 -10.325 -8.045 1.00 66.12 93 LYS A O 1
ATOM 729 N N . ALA A 1 94 ? 11.093 -9.440 -6.924 1.00 66.88 94 ALA A N 1
ATOM 730 C CA . ALA A 1 94 ? 10.888 -8.222 -7.690 1.00 66.88 94 ALA A CA 1
ATOM 731 C C . ALA A 1 94 ? 12.186 -7.518 -8.141 1.00 66.88 94 ALA A C 1
ATOM 733 O O . ALA A 1 94 ? 12.416 -7.302 -9.323 1.00 66.88 94 ALA A O 1
ATOM 734 N N . ARG A 1 95 ? 13.074 -7.180 -7.198 1.00 69.62 95 ARG A N 1
ATOM 735 C CA . ARG A 1 95 ? 14.340 -6.493 -7.511 1.00 69.62 95 ARG A CA 1
ATOM 736 C C . ARG A 1 95 ? 15.312 -7.352 -8.317 1.00 69.62 95 ARG A C 1
ATOM 738 O O . ARG A 1 95 ? 16.021 -6.812 -9.158 1.00 69.62 95 ARG A O 1
ATOM 745 N N . LEU A 1 96 ? 15.373 -8.651 -8.023 1.00 72.12 96 LEU A N 1
ATOM 746 C CA . LEU A 1 96 ? 16.216 -9.592 -8.760 1.00 72.12 96 LEU A CA 1
ATOM 747 C C . LEU A 1 96 ? 15.712 -9.756 -10.198 1.00 72.12 96 LEU A C 1
ATOM 749 O O . LEU A 1 96 ? 16.507 -9.691 -11.128 1.00 72.12 96 LEU A O 1
ATOM 753 N N . ASP A 1 97 ? 14.398 -9.896 -10.368 1.00 69.94 97 ASP A N 1
ATOM 754 C CA . ASP A 1 97 ? 13.759 -10.127 -11.664 1.00 69.94 97 ASP 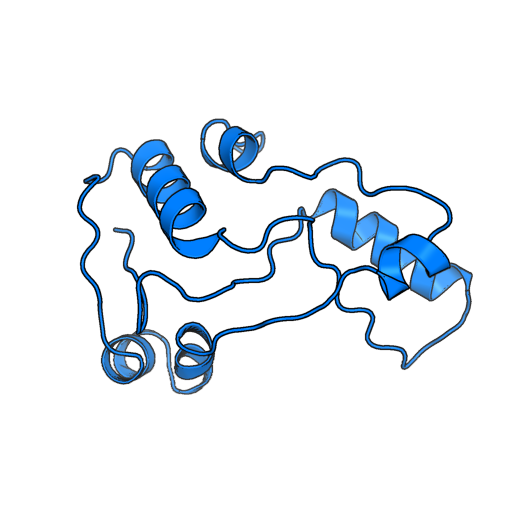A CA 1
ATOM 755 C C . ASP A 1 97 ? 13.763 -8.857 -12.542 1.00 69.94 97 ASP A C 1
ATOM 757 O O . ASP A 1 97 ? 13.895 -8.955 -13.762 1.00 69.94 97 ASP A O 1
ATOM 761 N N . LEU A 1 98 ? 13.668 -7.658 -11.949 1.00 68.62 98 LEU A N 1
ATOM 762 C CA . LEU A 1 98 ? 13.691 -6.383 -12.679 1.00 68.62 98 LEU A CA 1
ATOM 763 C C . LEU A 1 98 ? 15.073 -5.998 -13.220 1.00 68.62 98 LEU A C 1
ATOM 765 O O . LEU A 1 98 ? 15.147 -5.181 -14.135 1.00 68.62 98 LEU A O 1
ATOM 769 N N . GLY A 1 99 ? 16.166 -6.483 -12.619 1.00 71.50 99 GLY A N 1
ATOM 770 C CA . GLY A 1 99 ? 17.533 -6.044 -12.952 1.00 71.50 99 GLY A CA 1
ATOM 771 C C . GLY A 1 99 ? 17.812 -4.549 -12.701 1.00 71.50 99 GLY A C 1
ATOM 772 O O . GLY A 1 99 ? 18.921 -4.078 -12.936 1.00 71.50 99 GLY A O 1
ATOM 773 N N . ARG A 1 100 ? 16.824 -3.797 -12.199 1.00 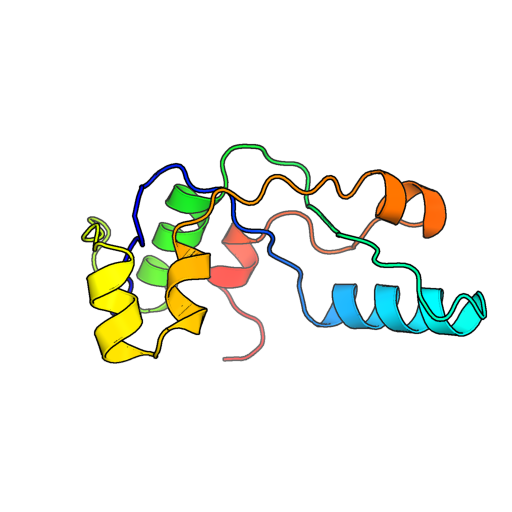67.88 100 ARG A N 1
ATOM 774 C CA . ARG A 1 100 ? 16.883 -2.369 -11.863 1.00 67.88 100 ARG A CA 1
ATOM 775 C C . ARG A 1 100 ? 16.215 -2.117 -10.517 1.00 67.88 100 ARG A C 1
ATOM 777 O O . ARG A 1 100 ? 15.261 -2.805 -10.149 1.00 67.88 100 ARG A O 1
ATOM 784 N N . GLN A 1 101 ? 16.696 -1.118 -9.780 1.00 69.25 101 GLN A N 1
ATOM 785 C CA . GLN A 1 101 ? 16.049 -0.721 -8.530 1.00 69.25 101 GLN A CA 1
ATOM 786 C C . GLN A 1 101 ? 14.847 0.202 -8.796 1.00 69.25 101 GLN A C 1
ATOM 788 O O . GLN A 1 101 ? 14.950 1.083 -9.651 1.00 69.25 101 GLN A O 1
ATOM 793 N N . PRO A 1 102 ? 13.725 0.031 -8.066 1.00 70.75 102 PRO A N 1
ATOM 794 C CA . PRO A 1 102 ? 12.649 1.021 -8.028 1.00 70.75 102 PRO A CA 1
ATOM 795 C C . PRO A 1 102 ? 13.201 2.393 -7.636 1.00 70.75 102 PRO A C 1
ATOM 797 O O . PRO A 1 102 ? 14.075 2.477 -6.770 1.00 70.75 102 PRO A O 1
ATOM 800 N N . LYS A 1 103 ? 12.694 3.457 -8.263 1.00 77.44 103 LYS A N 1
ATOM 801 C CA . LYS A 1 103 ? 13.209 4.822 -8.064 1.00 77.44 103 LYS A CA 1
ATOM 802 C C . LYS A 1 103 ? 12.814 5.366 -6.700 1.00 77.44 103 LYS A C 1
ATOM 804 O O . LYS A 1 103 ? 13.570 6.073 -6.040 1.00 77.44 103 LYS A O 1
ATOM 809 N N . HIS A 1 104 ? 11.610 5.023 -6.288 1.00 76.12 104 HIS A N 1
ATOM 810 C CA . HIS A 1 104 ? 11.018 5.507 -5.069 1.00 76.12 104 HIS A CA 1
ATOM 811 C C . HIS A 1 104 ? 11.231 4.412 -4.022 1.00 76.12 104 HIS A C 1
ATOM 813 O O . HIS A 1 104 ? 10.838 3.262 -4.220 1.00 76.12 104 HIS A O 1
ATOM 819 N N . LEU A 1 105 ? 11.907 4.730 -2.918 1.00 71.00 105 LEU A N 1
ATOM 820 C CA . LEU A 1 105 ? 12.254 3.753 -1.872 1.00 71.00 105 LEU A CA 1
ATOM 821 C C . LEU A 1 105 ? 11.822 4.189 -0.471 1.00 71.00 105 LEU A C 1
ATOM 823 O O . LEU A 1 105 ? 11.598 3.321 0.375 1.00 71.00 105 LEU A O 1
ATOM 827 N N . ASP A 1 106 ? 11.608 5.486 -0.263 1.00 74.19 106 ASP A N 1
ATOM 828 C CA . ASP A 1 106 ? 11.084 6.057 0.974 1.00 74.19 106 ASP A CA 1
ATOM 829 C C . ASP A 1 106 ? 9.743 6.755 0.696 1.00 74.19 106 ASP A C 1
ATOM 831 O O . ASP A 1 106 ? 9.708 7.714 -0.071 1.00 74.19 106 ASP A O 1
ATOM 835 N N . PRO A 1 107 ? 8.618 6.247 1.227 1.00 73.50 107 PRO A N 1
ATOM 836 C CA . PRO A 1 107 ? 7.317 6.853 0.985 1.00 73.50 107 PRO A CA 1
ATOM 837 C C . PRO A 1 107 ? 7.065 8.117 1.819 1.00 73.50 107 PRO A C 1
ATOM 839 O O . PRO A 1 107 ? 6.190 8.885 1.446 1.00 73.50 107 PRO A O 1
ATOM 842 N N . GLU A 1 108 ? 7.774 8.351 2.929 1.00 77.19 108 GLU A N 1
ATOM 843 C CA . GLU A 1 108 ? 7.491 9.481 3.833 1.00 77.19 108 GLU A CA 1
ATOM 844 C C . GLU A 1 108 ? 7.568 10.856 3.147 1.00 77.19 108 GLU A C 1
ATOM 846 O O . GLU A 1 108 ? 6.551 11.554 3.144 1.00 77.19 108 GLU A O 1
ATOM 851 N N . PRO A 1 109 ? 8.685 11.238 2.498 1.00 76.69 109 PRO A N 1
ATOM 852 C CA . PRO A 1 109 ? 8.776 12.537 1.830 1.00 76.69 109 PRO A CA 1
ATOM 853 C C . PRO A 1 109 ? 7.782 12.671 0.668 1.00 76.69 109 PRO A C 1
ATOM 855 O O . PRO A 1 109 ? 7.304 13.762 0.374 1.00 76.69 109 PRO A O 1
ATOM 858 N N . GLU A 1 110 ? 7.433 11.559 0.018 1.00 77.12 110 GLU A N 1
ATOM 859 C CA . GLU A 1 110 ? 6.488 11.547 -1.103 1.00 77.12 110 GLU A CA 1
ATOM 860 C C . GLU A 1 110 ? 5.029 11.688 -0.656 1.00 77.12 110 GLU A C 1
ATOM 862 O O . GLU A 1 110 ? 4.207 12.187 -1.417 1.00 77.12 110 GLU A O 1
ATOM 867 N N . ILE A 1 111 ? 4.699 11.245 0.559 1.00 76.69 111 ILE A N 1
ATOM 868 C CA . ILE A 1 111 ? 3.373 11.425 1.156 1.00 76.69 111 ILE A CA 1
ATOM 869 C C . ILE A 1 111 ? 3.208 12.864 1.664 1.00 76.69 111 ILE A C 1
ATOM 871 O O . ILE A 1 111 ? 2.131 13.439 1.529 1.00 76.69 111 ILE A O 1
ATOM 875 N N . GLU A 1 112 ? 4.261 13.447 2.242 1.00 77.56 112 GLU A N 1
ATOM 876 C CA . GLU A 1 112 ? 4.224 14.803 2.806 1.00 77.56 112 GLU A CA 1
ATOM 877 C C . GLU A 1 112 ? 4.210 15.897 1.734 1.00 77.56 112 GLU A C 1
ATOM 879 O O . GLU A 1 112 ? 3.493 16.888 1.876 1.00 77.56 112 GLU A O 1
ATOM 884 N N . ALA A 1 113 ? 4.955 15.698 0.645 1.00 76.81 113 ALA A N 1
ATOM 885 C CA . ALA A 1 113 ? 5.019 16.608 -0.494 1.00 76.81 113 ALA A CA 1
ATOM 886 C C . ALA A 1 113 ? 4.595 15.880 -1.775 1.00 76.81 113 ALA A C 1
ATOM 888 O O . ALA A 1 113 ? 5.426 15.574 -2.640 1.00 76.81 113 ALA A O 1
ATOM 889 N N . PRO A 1 114 ? 3.308 15.535 -1.903 1.00 66.88 114 PRO A N 1
ATOM 890 C CA . PRO A 1 114 ? 2.903 14.666 -2.976 1.00 66.88 114 PRO A CA 1
ATOM 891 C C . PRO A 1 114 ? 2.829 15.443 -4.294 1.00 66.88 114 PRO A C 1
ATOM 893 O O . PRO A 1 114 ? 2.194 16.489 -4.386 1.00 66.88 114 PRO A O 1
ATOM 896 N N . ALA A 1 115 ? 3.458 14.903 -5.338 1.00 65.00 115 ALA A N 1
ATOM 897 C CA . ALA A 1 115 ? 3.592 15.544 -6.653 1.00 65.00 115 ALA A CA 1
ATOM 898 C C . ALA A 1 115 ? 2.278 15.648 -7.466 1.00 65.00 115 ALA A C 1
ATOM 900 O O . ALA A 1 115 ? 2.314 15.991 -8.642 1.00 65.00 115 ALA A O 1
ATOM 901 N N . TRP A 1 116 ? 1.137 15.306 -6.862 1.00 59.97 116 TRP A N 1
ATOM 902 C CA . TRP A 1 116 ? -0.197 15.241 -7.477 1.00 59.97 116 TRP A CA 1
ATOM 903 C C . TRP A 1 116 ? -1.221 16.200 -6.836 1.00 59.97 116 TRP A C 1
ATOM 905 O O . TRP A 1 116 ? -2.422 15.990 -6.987 1.00 59.97 116 TRP A O 1
ATOM 915 N N . LYS A 1 117 ? -0.751 17.182 -6.054 1.00 52.38 117 LYS A N 1
ATOM 916 C CA . LYS A 1 117 ? -1.580 18.262 -5.498 1.00 52.38 117 LYS A CA 1
ATOM 917 C C . LYS A 1 117 ? -1.659 19.438 -6.462 1.00 52.38 117 LYS A C 1
ATOM 919 O O . LYS A 1 117 ? -0.631 19.717 -7.116 1.00 52.38 117 LYS A O 1
#

Secondary structure (DSSP, 8-state):
---EES-TT-------HHHHHHHHHHHHHTT-TT-------S-S-HHHHHHHHHHHHTT--SSPPEE-HHHHHHHH-GGGGGGGS-----THHHHHHHSS--S---HHHHHHS-TT-

Foldseek 3Di:
DFAAEQDQQAADADDDPVLVVLLVVLCVVVVPPPDDQRAHFPDRGPRLLVSQLLCLLVVHDSDHYYDYLVVVCVVPNDVSSCSNHRDDDDNPVVCVSSVDDRPDRDCNVCSNVPPPD

Radius of gyration: 15.82 Å; Cα contacts (8 Å, |Δi|>4): 148; chains: 1; bounding box: 36×34×39 Å

pLDDT: mean 71.42, std 12.01, range [41.09, 94.06]

Sequence (117 aa):
MVHVVAKRRCRWPLVRGDDLILIALHALALRRPGRIELHR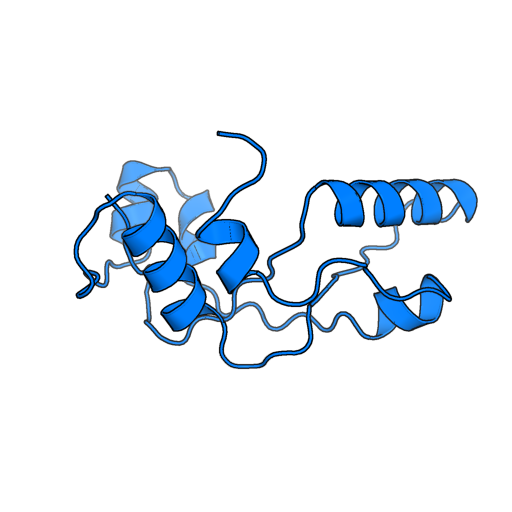RRDRRLSGRAQRAFARGDGGPQDLAVVSSDTIATELGKWARGYGLDQGPSGTKARLDLGRQPKHLDPEPEIEAPAWK